Protein AF-A0A9X3WX84-F1 (afdb_monomer)

Sequence (140 aa):
MANGIFLYSAIKQFPLLYEHGKLFAFILTAVWALIVLSVLSTLVNRTFKKRHLDDPIQLFAIGTWVAGTSVLGNVIYQFSLNLGLIPYMMGILNVVLYLWYIYYCMKAYFVIFQTTAKDQVHGVLLLATVSTQSIVLLLY

Secondary structure (DSSP, 8-state):
-HHHHHHHTGGGG-HHHHTTHHHHHHHHHHHHHHHHHHHHHHHHTT-HHHHHTSSTTGGGGGHHHHHHHHHHHHHHHHTT---TTHHHHHHHHHHHHHHHHHHHHHHHHHHHHHSGGGGG--GGGGHHHHHHHHHHHHH-

Structure (mmCIF, N/CA/C/O backbone):
data_AF-A0A9X3WX84-F1
#
_entry.id   AF-A0A9X3WX84-F1
#
loop_
_atom_site.group_PDB
_atom_site.id
_atom_site.type_symbol
_atom_site.label_atom_id
_atom_site.label_alt_id
_atom_site.label_comp_id
_atom_site.label_asym_id
_atom_site.label_entity_id
_atom_site.label_seq_id
_atom_site.pdbx_PDB_ins_code
_atom_site.Cartn_x
_atom_site.Cartn_y
_atom_site.Cartn_z
_atom_site.occupancy
_atom_site.B_iso_or_equiv
_atom_site.auth_seq_id
_atom_site.auth_comp_id
_atom_site.auth_asym_id
_atom_site.auth_atom_id
_atom_site.pdbx_PDB_model_num
ATOM 1 N N . MET A 1 1 ? -5.603 -2.950 -6.180 1.00 88.06 1 MET A N 1
ATOM 2 C CA . MET A 1 1 ? -4.911 -4.204 -5.802 1.00 88.06 1 MET A CA 1
ATOM 3 C C . MET A 1 1 ? -4.997 -5.262 -6.901 1.00 88.06 1 MET A C 1
ATOM 5 O O . MET A 1 1 ? -3.965 -5.534 -7.490 1.00 88.06 1 MET A O 1
ATOM 9 N N . ALA A 1 2 ? -6.178 -5.806 -7.234 1.00 92.38 2 ALA A N 1
ATOM 10 C CA . ALA A 1 2 ? -6.317 -6.900 -8.214 1.00 92.38 2 ALA A CA 1
ATOM 11 C C . ALA A 1 2 ? -5.638 -6.622 -9.571 1.00 92.38 2 ALA A C 1
ATOM 13 O O . ALA A 1 2 ? -4.810 -7.413 -10.010 1.00 92.38 2 ALA A O 1
ATOM 14 N N . ASN A 1 3 ? -5.889 -5.450 -10.169 1.00 94.12 3 ASN A N 1
ATOM 15 C CA . ASN A 1 3 ? -5.223 -5.037 -11.413 1.00 94.12 3 ASN A CA 1
ATOM 16 C C . ASN A 1 3 ? -3.695 -4.992 -11.278 1.00 94.12 3 ASN A C 1
ATOM 18 O O . ASN A 1 3 ? -2.985 -5.392 -12.188 1.00 94.12 3 ASN A O 1
ATOM 22 N N . GLY A 1 4 ? -3.178 -4.561 -10.126 1.00 94.38 4 GLY A N 1
ATOM 23 C CA . GLY A 1 4 ? -1.741 -4.581 -9.861 1.00 94.38 4 GLY A CA 1
ATOM 24 C C . GLY A 1 4 ? -1.181 -6.002 -9.800 1.00 94.38 4 GLY A C 1
ATOM 25 O O . GLY A 1 4 ? -0.136 -6.260 -10.380 1.00 94.38 4 GLY A O 1
ATOM 26 N N . ILE A 1 5 ? -1.890 -6.939 -9.158 1.00 94.44 5 ILE A N 1
ATOM 27 C CA . ILE A 1 5 ? -1.463 -8.347 -9.072 1.00 94.44 5 ILE A CA 1
ATOM 28 C C . ILE A 1 5 ? -1.428 -8.963 -10.474 1.00 94.44 5 ILE A C 1
ATOM 30 O O . ILE A 1 5 ? -0.468 -9.647 -10.829 1.00 94.44 5 ILE A O 1
ATOM 34 N N . PHE A 1 6 ? -2.444 -8.673 -11.290 1.00 96.75 6 PHE A N 1
ATOM 35 C CA . PHE A 1 6 ? -2.486 -9.087 -12.688 1.00 96.75 6 PHE A CA 1
ATOM 36 C C . PHE A 1 6 ? -1.299 -8.525 -13.487 1.00 96.75 6 PHE A C 1
ATOM 38 O O . PHE A 1 6 ? -0.589 -9.293 -14.132 1.00 96.75 6 PHE A O 1
ATOM 45 N N . LEU A 1 7 ? -1.042 -7.212 -13.400 1.00 96.44 7 LEU A N 1
ATOM 46 C CA . LEU A 1 7 ? 0.072 -6.558 -14.100 1.00 96.44 7 LEU A CA 1
ATOM 47 C C . LEU A 1 7 ? 1.454 -7.003 -13.602 1.00 96.44 7 LEU A C 1
ATOM 49 O O . LEU A 1 7 ? 2.413 -6.995 -14.364 1.00 96.44 7 LEU A O 1
ATOM 53 N N . TYR A 1 8 ? 1.590 -7.382 -12.336 1.00 95.25 8 TYR A N 1
ATOM 54 C CA . TYR A 1 8 ? 2.864 -7.858 -11.807 1.00 95.25 8 TYR A CA 1
ATOM 55 C C . TYR A 1 8 ? 3.134 -9.318 -12.205 1.00 95.25 8 TYR A C 1
ATOM 57 O O . TYR A 1 8 ? 4.229 -9.664 -12.642 1.00 95.25 8 TYR A O 1
ATOM 65 N N . SER A 1 9 ? 2.125 -10.184 -12.104 1.00 92.88 9 SER A N 1
ATOM 66 C CA . SER A 1 9 ? 2.308 -11.630 -12.262 1.00 92.88 9 SER A CA 1
ATOM 67 C C . SER A 1 9 ? 1.739 -12.168 -13.578 1.00 92.88 9 SER A C 1
ATOM 69 O O . SER A 1 9 ? 2.486 -12.600 -14.457 1.00 92.88 9 SER A O 1
ATOM 71 N N . ALA A 1 10 ? 0.416 -12.116 -13.745 1.00 95.00 10 ALA A N 1
ATOM 72 C CA . ALA A 1 10 ? -0.287 -12.850 -14.796 1.00 95.00 10 ALA A CA 1
ATOM 73 C C . ALA A 1 10 ? -0.048 -12.305 -16.213 1.00 95.00 10 ALA A C 1
ATOM 75 O O . ALA A 1 10 ? -0.046 -13.082 -17.165 1.00 95.00 10 ALA A O 1
ATOM 76 N N . ILE A 1 11 ? 0.187 -10.997 -16.369 1.00 96.12 11 ILE A N 1
ATOM 77 C CA . ILE A 1 11 ? 0.335 -1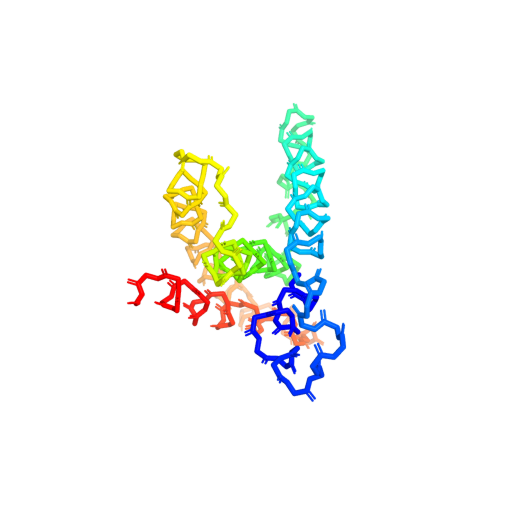0.353 -17.685 1.00 96.12 11 ILE A CA 1
ATOM 78 C C . ILE A 1 11 ? 1.475 -10.943 -18.529 1.00 96.12 11 ILE A C 1
ATOM 80 O O . ILE A 1 11 ? 1.409 -10.898 -19.752 1.00 96.12 11 ILE A O 1
ATOM 84 N N . LYS A 1 12 ? 2.492 -11.549 -17.900 1.00 93.44 12 LYS A N 1
ATOM 85 C CA . LYS A 1 12 ? 3.612 -12.209 -18.594 1.00 93.44 12 LYS A CA 1
ATOM 86 C C . LYS A 1 12 ? 3.147 -13.367 -19.484 1.00 93.44 12 LYS A C 1
ATOM 88 O O . LYS A 1 12 ? 3.804 -13.673 -20.470 1.00 93.44 12 LYS A O 1
ATOM 93 N N . GLN A 1 13 ? 1.995 -13.961 -19.165 1.00 96.62 13 GLN A N 1
ATOM 94 C CA . GLN A 1 13 ? 1.372 -15.025 -19.955 1.00 96.62 13 GLN A CA 1
ATOM 95 C C . GLN A 1 13 ? 0.576 -14.501 -21.162 1.00 96.62 13 GLN A C 1
ATOM 97 O O . GLN A 1 13 ? 0.066 -15.294 -21.948 1.00 96.62 13 GLN A O 1
ATOM 102 N N . PHE A 1 14 ? 0.468 -13.178 -21.330 1.00 96.12 14 PHE A N 1
ATOM 103 C CA . PHE A 1 14 ? -0.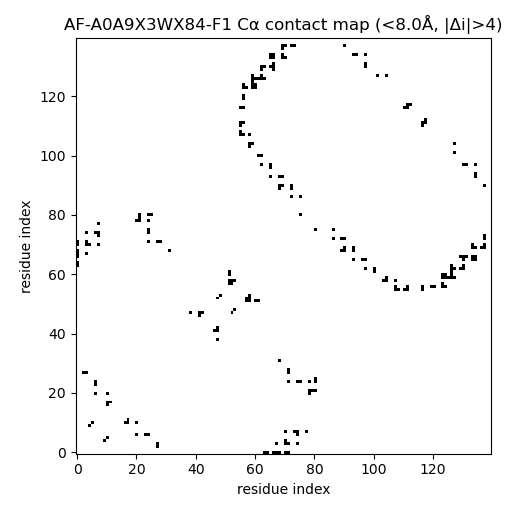278 -12.528 -22.408 1.00 96.12 14 PHE A CA 1
ATOM 104 C C . PHE A 1 14 ? 0.641 -11.575 -23.191 1.00 96.12 14 PHE A C 1
ATOM 106 O O . PHE A 1 14 ? 0.612 -10.367 -22.943 1.00 96.12 14 PHE A O 1
ATOM 113 N N . PRO A 1 15 ? 1.442 -12.073 -24.155 1.00 93.81 15 PRO A N 1
ATOM 114 C CA . PRO A 1 15 ? 2.474 -11.281 -24.835 1.00 93.81 15 PRO A CA 1
ATOM 115 C C . PRO A 1 15 ? 1.963 -9.966 -25.441 1.00 93.81 15 PRO A C 1
ATOM 117 O O . PRO A 1 15 ? 2.550 -8.915 -25.204 1.00 93.81 15 PRO A O 1
ATOM 120 N N . LEU A 1 16 ? 0.808 -10.001 -26.118 1.00 95.00 16 LEU A N 1
ATOM 121 C CA . LEU A 1 16 ? 0.188 -8.815 -26.732 1.00 95.00 16 LEU A CA 1
ATOM 122 C C . LEU A 1 16 ? -0.146 -7.714 -25.707 1.00 95.00 16 LEU A C 1
ATOM 124 O O . LEU A 1 16 ? -0.008 -6.523 -25.983 1.00 95.00 16 LEU A O 1
ATOM 128 N N . LEU A 1 17 ? -0.584 -8.103 -24.505 1.00 94.38 17 LEU A N 1
ATOM 129 C CA . LEU A 1 17 ? -0.869 -7.157 -23.424 1.00 94.38 17 LEU A CA 1
ATOM 130 C C . LEU A 1 17 ? 0.415 -6.698 -22.730 1.00 94.38 17 LEU A C 1
ATOM 132 O O . LEU A 1 17 ? 0.503 -5.543 -22.316 1.00 94.38 17 LEU A O 1
ATOM 136 N N . TYR A 1 18 ? 1.406 -7.584 -22.616 1.00 94.38 18 TYR A N 1
ATOM 137 C CA . TYR A 1 18 ? 2.682 -7.300 -21.966 1.00 94.38 18 TYR A CA 1
ATOM 138 C C . TYR A 1 18 ? 3.446 -6.158 -22.645 1.00 94.38 18 TYR A C 1
ATOM 140 O O . TYR A 1 18 ? 3.995 -5.301 -21.951 1.00 94.38 18 TYR A O 1
ATOM 148 N N . GLU A 1 19 ? 3.409 -6.081 -23.979 1.00 94.56 19 GLU A N 1
ATOM 149 C CA . GLU A 1 19 ? 3.997 -4.971 -24.751 1.00 94.56 19 GLU A CA 1
ATOM 150 C C . GLU A 1 19 ? 3.446 -3.599 -24.330 1.00 94.56 19 GLU A C 1
ATOM 152 O O . GLU A 1 19 ? 4.172 -2.605 -24.288 1.00 94.56 19 GLU A O 1
ATOM 157 N N . HIS A 1 20 ? 2.177 -3.556 -23.919 1.00 95.62 20 HIS A N 1
ATOM 158 C CA . HIS A 1 20 ? 1.486 -2.350 -23.462 1.00 95.62 20 HIS A CA 1
ATOM 159 C C . HIS A 1 20 ? 1.578 -2.147 -21.939 1.00 95.62 20 HIS A C 1
ATOM 161 O O . HIS A 1 20 ? 0.971 -1.228 -21.383 1.00 95.62 20 HIS A O 1
ATOM 167 N N . GLY A 1 21 ? 2.361 -2.969 -21.236 1.00 94.88 21 GLY A N 1
ATOM 168 C CA . GLY A 1 21 ? 2.425 -2.986 -19.776 1.00 94.88 21 GLY A CA 1
ATOM 169 C C . GLY A 1 21 ? 2.859 -1.660 -19.145 1.00 94.88 21 GLY A C 1
ATOM 170 O O . GLY A 1 21 ? 2.318 -1.281 -18.108 1.00 94.88 21 GLY A O 1
ATOM 171 N N . LYS A 1 22 ? 3.739 -0.887 -19.802 1.00 95.69 22 LYS A N 1
ATOM 172 C CA . LYS A 1 22 ? 4.114 0.471 -19.352 1.00 95.69 22 LYS A CA 1
ATOM 173 C C . LYS A 1 22 ? 2.916 1.420 -19.294 1.00 95.69 22 LYS A C 1
ATOM 175 O O . LYS A 1 22 ? 2.772 2.159 -18.322 1.00 95.69 22 LYS A O 1
ATOM 180 N N . LEU A 1 23 ? 2.047 1.383 -20.306 1.00 96.25 23 LEU A N 1
ATOM 181 C CA . LEU A 1 23 ? 0.840 2.209 -20.351 1.00 96.25 23 LEU A CA 1
ATOM 182 C C . LEU A 1 23 ? -0.125 1.812 -19.229 1.00 96.25 23 LEU A C 1
ATOM 184 O O . LEU A 1 23 ? -0.612 2.676 -18.502 1.00 96.25 23 LEU A O 1
ATOM 188 N N . PHE A 1 24 ? -0.353 0.511 -19.031 1.00 96.62 24 PHE A N 1
ATOM 189 C CA . PHE A 1 24 ? -1.213 0.031 -17.948 1.00 96.62 24 PHE A CA 1
ATOM 190 C C . PHE A 1 24 ? -0.659 0.361 -16.563 1.00 96.62 24 PHE A C 1
ATOM 192 O O . PHE A 1 24 ? -1.417 0.764 -15.683 1.00 96.62 24 PHE A O 1
ATOM 199 N N . ALA A 1 25 ? 0.654 0.241 -16.373 1.00 96.38 25 ALA A N 1
ATOM 200 C CA . ALA A 1 25 ? 1.321 0.639 -15.144 1.00 96.38 25 ALA A CA 1
ATOM 201 C C . ALA A 1 25 ? 1.150 2.146 -14.883 1.00 96.38 25 ALA A C 1
ATOM 203 O O . ALA A 1 25 ? 0.828 2.533 -13.764 1.00 96.38 25 ALA A O 1
ATOM 204 N N . PHE A 1 26 ? 1.273 2.994 -15.911 1.00 96.06 26 PHE A N 1
ATOM 205 C CA . PHE A 1 26 ? 1.042 4.435 -15.787 1.00 96.06 26 PHE A CA 1
ATOM 206 C C . PHE A 1 26 ? -0.409 4.760 -15.398 1.00 96.06 26 PHE A C 1
ATOM 208 O O . PHE A 1 26 ? -0.639 5.516 -14.454 1.00 96.06 26 PHE A O 1
ATOM 215 N N . ILE A 1 27 ? -1.389 4.137 -16.064 1.00 96.81 27 ILE A N 1
ATOM 216 C CA . ILE A 1 27 ? -2.816 4.280 -15.730 1.00 96.81 27 ILE A CA 1
ATOM 217 C C . ILE A 1 27 ? -3.074 3.838 -14.287 1.00 96.81 27 ILE A C 1
ATOM 219 O O . ILE A 1 27 ? -3.757 4.534 -13.536 1.00 96.81 27 ILE A O 1
ATOM 223 N N . LEU A 1 28 ? -2.506 2.703 -13.871 1.00 96.62 28 LEU A N 1
ATOM 224 C CA . LEU A 1 28 ? -2.675 2.192 -12.516 1.00 96.62 28 LEU A CA 1
ATOM 225 C C . LEU A 1 28 ? -2.079 3.146 -11.471 1.00 96.62 28 LEU A C 1
ATOM 227 O O . LEU A 1 28 ? -2.716 3.384 -10.444 1.00 96.62 28 LEU A O 1
ATOM 231 N N . THR A 1 29 ? -0.910 3.731 -11.746 1.00 95.88 29 THR A N 1
ATOM 232 C CA . THR A 1 29 ? -0.298 4.765 -10.899 1.00 95.88 29 THR A CA 1
ATOM 233 C C . THR A 1 29 ? -1.188 6.002 -10.792 1.00 95.88 29 THR A C 1
ATOM 235 O O . THR A 1 29 ? -1.385 6.516 -9.692 1.00 95.88 29 THR A O 1
ATOM 238 N N . ALA A 1 30 ? -1.784 6.455 -11.899 1.00 95.62 30 ALA A N 1
ATOM 239 C CA . ALA A 1 30 ? -2.690 7.603 -11.897 1.00 95.62 30 ALA A CA 1
ATOM 240 C C . ALA A 1 30 ? -3.958 7.333 -11.068 1.00 95.62 30 ALA A C 1
ATOM 242 O O . ALA A 1 30 ? -4.346 8.151 -10.235 1.00 95.62 30 ALA A O 1
ATOM 243 N N . VAL A 1 31 ? -4.569 6.154 -11.227 1.00 96.44 31 VAL A N 1
ATOM 244 C CA . VAL A 1 31 ? -5.731 5.733 -10.425 1.00 96.44 31 VAL A CA 1
ATOM 245 C C . VAL A 1 31 ? -5.375 5.650 -8.941 1.00 96.44 31 VAL A C 1
ATOM 247 O O . VAL A 1 31 ? -6.135 6.123 -8.098 1.00 96.44 31 VAL A O 1
ATOM 250 N N . TRP A 1 32 ? -4.214 5.086 -8.603 1.00 95.75 32 TRP A N 1
ATOM 251 C CA . TRP A 1 32 ? -3.736 5.050 -7.222 1.00 95.75 32 TRP A CA 1
ATOM 252 C C . TRP A 1 32 ? -3.562 6.458 -6.643 1.00 95.75 32 TRP A C 1
ATOM 254 O O . TRP A 1 32 ? -4.025 6.708 -5.532 1.00 95.75 32 TRP A O 1
ATOM 264 N N . ALA A 1 33 ? -2.992 7.399 -7.402 1.00 94.25 33 ALA A N 1
ATOM 265 C CA . ALA A 1 33 ? -2.836 8.783 -6.958 1.00 94.25 33 ALA A CA 1
ATOM 266 C C . ALA A 1 33 ? -4.193 9.449 -6.658 1.00 94.25 33 ALA A C 1
ATOM 268 O O . ALA A 1 33 ? -4.342 10.104 -5.627 1.00 94.25 33 ALA A O 1
ATOM 269 N N . LEU A 1 34 ? -5.211 9.223 -7.497 1.00 95.69 34 LEU A N 1
ATOM 270 C CA . LEU A 1 34 ? -6.576 9.705 -7.243 1.00 95.69 34 LEU A CA 1
ATOM 271 C C . LEU A 1 34 ? -7.174 9.110 -5.959 1.00 95.69 34 LEU A C 1
ATOM 273 O O . LEU A 1 34 ? -7.799 9.829 -5.178 1.00 95.69 34 LEU A O 1
ATOM 277 N N . ILE A 1 35 ? -6.953 7.816 -5.705 1.00 93.12 35 ILE A N 1
ATOM 278 C CA . ILE A 1 35 ? -7.398 7.159 -4.466 1.00 93.12 35 ILE A CA 1
ATOM 279 C C . ILE A 1 35 ? -6.699 7.779 -3.252 1.00 93.12 35 ILE A C 1
ATOM 281 O O . ILE A 1 35 ? -7.368 8.097 -2.270 1.00 93.12 35 ILE A O 1
ATOM 285 N N . VAL A 1 36 ? -5.384 8.009 -3.317 1.00 91.94 36 VAL A N 1
ATOM 286 C CA . VAL A 1 36 ? -4.630 8.664 -2.235 1.00 91.94 36 VAL A CA 1
ATOM 287 C C . VAL A 1 36 ? -5.186 10.057 -1.949 1.00 91.94 36 VAL A C 1
ATOM 289 O O . VAL A 1 36 ? -5.450 10.371 -0.791 1.00 91.94 36 VAL A O 1
ATOM 292 N N . LEU A 1 37 ? -5.438 10.871 -2.977 1.00 93.00 37 LEU A N 1
ATOM 293 C CA . LEU A 1 37 ? -6.038 12.200 -2.810 1.00 9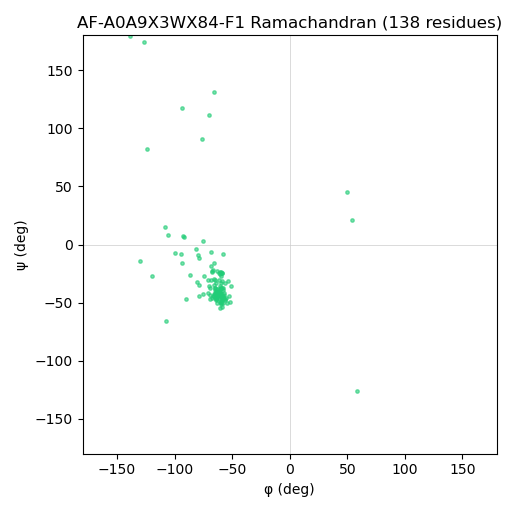3.00 37 LEU A CA 1
ATOM 294 C C . LEU A 1 37 ? -7.428 12.129 -2.163 1.00 93.00 37 LEU A C 1
ATOM 296 O O . LEU A 1 37 ? -7.732 12.908 -1.256 1.00 93.00 37 LEU A O 1
ATOM 300 N N . SER A 1 38 ? -8.254 11.162 -2.569 1.00 91.19 38 SER A N 1
ATOM 301 C CA . SER A 1 38 ? -9.557 10.919 -1.946 1.00 91.19 38 SER A CA 1
ATOM 302 C C . SE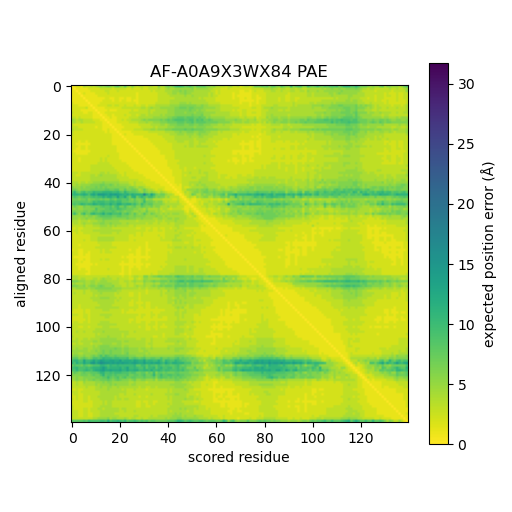R A 1 38 ? -9.419 10.553 -0.465 1.00 91.19 38 SER A C 1
ATOM 304 O O . SER A 1 38 ? -10.171 11.061 0.366 1.00 91.19 38 SER A O 1
ATOM 306 N N . VAL A 1 39 ? -8.458 9.698 -0.105 1.00 88.81 39 VAL A N 1
ATOM 307 C CA . VAL A 1 39 ? -8.202 9.320 1.295 1.00 88.81 39 VAL A CA 1
ATOM 308 C C . VAL A 1 39 ? -7.689 10.519 2.096 1.00 88.81 39 VAL A C 1
ATOM 310 O O . VAL A 1 39 ? -8.208 10.790 3.179 1.00 88.81 39 VAL A O 1
ATOM 313 N N . LEU A 1 40 ? -6.752 11.302 1.557 1.00 89.38 40 LEU A N 1
ATOM 314 C CA . LEU A 1 40 ? -6.259 12.529 2.193 1.00 89.38 40 LEU A CA 1
ATOM 315 C C . LEU A 1 40 ? -7.392 13.531 2.460 1.00 89.38 40 LEU A C 1
ATOM 317 O O . LEU A 1 40 ? -7.451 14.118 3.540 1.00 89.38 40 LEU A O 1
ATOM 321 N N . SER A 1 41 ? -8.351 13.663 1.541 1.00 88.94 41 SER A N 1
ATOM 322 C CA . SER A 1 41 ? -9.543 14.491 1.758 1.00 88.94 41 SER A CA 1
ATOM 323 C C . SER A 1 41 ? -10.353 14.046 2.987 1.00 88.94 41 SER A C 1
ATOM 325 O O . SER A 1 41 ? -10.839 14.881 3.753 1.00 88.94 41 SER A O 1
ATOM 327 N N . THR A 1 42 ? -10.461 12.739 3.257 1.00 87.94 42 THR A N 1
ATOM 328 C CA . THR A 1 42 ? -11.166 12.247 4.460 1.00 87.94 42 THR A CA 1
ATOM 329 C C . THR A 1 42 ? -10.444 12.584 5.770 1.00 87.94 42 THR A C 1
ATOM 331 O O . THR A 1 42 ? -11.108 12.801 6.791 1.00 87.94 42 THR A O 1
ATOM 334 N N . LEU A 1 43 ? -9.107 12.679 5.744 1.00 86.50 43 LEU A N 1
ATOM 335 C CA . LEU A 1 43 ? -8.296 13.123 6.881 1.00 86.50 43 LEU A CA 1
ATOM 336 C C . LEU A 1 43 ? -8.507 14.615 7.152 1.00 86.50 43 LEU A C 1
ATOM 338 O O . LEU A 1 43 ? -8.782 14.989 8.292 1.00 86.50 43 LEU A O 1
ATOM 342 N N . VAL A 1 44 ? -8.469 15.448 6.105 1.00 87.06 44 VAL A N 1
ATOM 343 C CA . VAL A 1 44 ? -8.714 16.901 6.203 1.00 87.06 44 VAL A CA 1
ATOM 344 C C . VAL A 1 44 ? -10.109 17.185 6.761 1.00 87.06 44 VAL A C 1
ATOM 346 O O . VAL A 1 44 ? -10.265 17.986 7.679 1.00 87.06 44 VAL A O 1
ATOM 349 N N . ASN A 1 45 ? -11.116 16.450 6.288 1.00 87.62 45 ASN A N 1
ATOM 350 C CA . ASN A 1 45 ? -12.499 16.582 6.748 1.00 87.62 45 ASN A CA 1
ATOM 351 C C . ASN A 1 45 ? -12.757 15.955 8.134 1.00 87.62 45 ASN A C 1
ATOM 353 O O . ASN A 1 45 ? -13.903 15.915 8.575 1.00 87.62 45 ASN A O 1
ATOM 357 N N . ARG A 1 46 ? -11.730 15.417 8.815 1.00 86.06 46 ARG A N 1
ATOM 358 C CA . ARG A 1 46 ? -11.821 14.726 10.121 1.00 86.06 46 ARG A CA 1
ATOM 359 C C . ARG A 1 46 ? -12.842 13.576 10.163 1.00 86.06 46 ARG A C 1
ATOM 361 O O . ARG A 1 46 ? -13.269 13.156 11.235 1.00 86.06 46 ARG A O 1
ATOM 368 N N . THR A 1 47 ? -13.210 13.025 9.005 1.00 86.00 47 THR A N 1
ATOM 369 C CA . THR A 1 47 ? -14.164 11.904 8.889 1.00 86.00 47 THR A CA 1
ATOM 370 C C . THR A 1 47 ? -13.472 10.545 8.825 1.00 86.00 47 THR A C 1
ATOM 372 O O . THR A 1 47 ? -14.144 9.519 8.917 1.00 86.00 47 THR A O 1
ATOM 375 N N . PHE A 1 48 ? -12.138 10.526 8.717 1.00 84.06 48 PHE A N 1
ATOM 376 C CA . PHE A 1 48 ? -11.337 9.310 8.587 1.00 84.06 48 PHE A CA 1
ATOM 377 C C . PHE A 1 48 ? -11.600 8.295 9.703 1.00 84.06 48 PHE A C 1
ATOM 379 O O . PHE A 1 48 ? -11.906 7.141 9.420 1.00 84.06 48 PHE A O 1
ATOM 386 N N . LYS A 1 49 ? -11.549 8.728 10.972 1.00 82.75 49 LYS A N 1
ATOM 387 C CA . LYS A 1 49 ? -11.764 7.834 12.119 1.00 82.75 49 LYS A CA 1
ATOM 388 C C . LYS A 1 49 ? -13.140 7.163 12.050 1.00 82.75 49 LYS A C 1
ATOM 390 O O . LYS A 1 49 ? -13.226 5.940 12.076 1.00 82.75 49 LYS A O 1
ATOM 395 N N . LYS A 1 50 ? -14.187 7.963 11.841 1.00 83.12 50 LYS A N 1
ATOM 396 C CA . LYS A 1 50 ? -15.567 7.476 11.743 1.00 83.12 50 LYS A CA 1
ATOM 397 C C . LYS A 1 50 ? -15.776 6.488 10.596 1.00 83.12 50 LYS A C 1
ATOM 399 O O . LYS A 1 50 ? -16.571 5.567 10.718 1.00 83.12 50 LYS A O 1
ATOM 404 N N . ARG A 1 51 ? -15.092 6.692 9.469 1.00 80.19 51 ARG A N 1
ATOM 405 C CA . ARG A 1 51 ? -15.256 5.862 8.267 1.00 80.19 51 ARG A CA 1
ATOM 406 C C . ARG A 1 51 ? -14.378 4.615 8.239 1.00 80.19 51 ARG A C 1
ATOM 408 O O . ARG A 1 51 ? -14.731 3.675 7.542 1.00 80.19 51 ARG A O 1
ATOM 415 N N . HIS A 1 52 ? -13.236 4.621 8.925 1.00 86.06 52 HIS A N 1
ATOM 416 C CA . HIS A 1 52 ? -12.210 3.590 8.738 1.00 86.06 52 HIS A CA 1
ATOM 417 C C . HIS A 1 52 ? -11.700 2.949 10.031 1.00 86.06 52 HIS A C 1
ATOM 419 O O . HIS A 1 52 ? -11.032 1.926 9.948 1.00 86.06 52 HIS A O 1
ATOM 425 N N . LEU A 1 53 ? -11.968 3.528 11.206 1.00 87.06 53 LEU A N 1
ATOM 426 C CA . LEU A 1 53 ? -11.410 3.049 12.477 1.00 87.06 53 LEU A CA 1
ATOM 427 C C . LEU A 1 53 ? -12.447 2.614 13.514 1.00 87.06 53 LEU A C 1
ATOM 429 O O . LEU A 1 53 ? -12.111 1.805 14.373 1.00 87.06 53 LEU A O 1
ATOM 433 N N . ASP A 1 54 ? -13.663 3.160 13.472 1.00 88.38 54 ASP A N 1
ATOM 434 C CA . ASP A 1 54 ? -14.671 2.894 14.509 1.00 88.38 54 ASP A CA 1
ATOM 435 C C . ASP A 1 54 ? -15.286 1.486 14.400 1.00 88.38 54 ASP A C 1
ATOM 437 O O . ASP A 1 54 ? -15.701 0.918 15.408 1.00 88.38 54 ASP A O 1
ATOM 441 N N . ASP A 1 55 ? -15.311 0.904 13.199 1.00 89.62 55 ASP A N 1
ATOM 442 C CA . ASP A 1 55 ? -15.773 -0.466 12.970 1.00 89.62 55 ASP A CA 1
ATOM 443 C C . ASP A 1 55 ? -14.575 -1.441 13.013 1.00 89.62 55 ASP A C 1
ATOM 445 O O . ASP A 1 55 ? -13.670 -1.340 12.173 1.00 89.62 55 ASP A O 1
ATOM 449 N N . PRO A 1 56 ? -14.546 -2.397 13.965 1.00 89.19 56 PRO A N 1
ATOM 450 C CA . PRO A 1 56 ? -13.412 -3.299 14.148 1.00 89.19 56 PRO A CA 1
ATOM 451 C C . PRO A 1 56 ? -13.213 -4.275 12.978 1.00 89.19 56 PRO A C 1
ATOM 453 O O . PRO A 1 56 ? -12.108 -4.776 12.800 1.00 89.19 56 PRO A O 1
ATOM 456 N N . ILE A 1 57 ? -14.238 -4.544 12.165 1.00 90.94 57 ILE A N 1
ATOM 457 C CA . ILE A 1 57 ? -14.161 -5.439 11.002 1.00 90.94 57 ILE A CA 1
ATOM 458 C C . ILE A 1 57 ? -13.777 -4.643 9.753 1.00 90.94 57 ILE A C 1
ATOM 460 O O . ILE A 1 57 ? -12.863 -5.032 9.022 1.00 90.94 57 ILE A O 1
ATOM 464 N N . GLN A 1 58 ? -14.418 -3.498 9.510 1.00 91.38 58 GLN A N 1
ATOM 465 C CA . GLN A 1 58 ? -14.116 -2.677 8.333 1.00 91.38 58 GLN A CA 1
ATOM 466 C C . GLN A 1 58 ? -12.724 -2.045 8.393 1.00 91.38 58 GLN A C 1
ATOM 468 O O . GLN A 1 58 ? -12.144 -1.775 7.341 1.00 91.38 58 GLN A O 1
ATOM 473 N N . LEU A 1 59 ? -12.141 -1.881 9.585 1.00 94.12 59 LEU A N 1
ATOM 474 C CA . LEU A 1 59 ? -10.756 -1.437 9.752 1.00 94.12 59 LEU A CA 1
ATOM 475 C C . LEU A 1 59 ? -9.767 -2.264 8.921 1.00 94.12 59 LEU A C 1
ATOM 477 O O . LEU A 1 59 ? -8.814 -1.722 8.354 1.00 94.12 59 LEU A O 1
ATOM 481 N N . PHE A 1 60 ? -10.014 -3.568 8.774 1.00 95.88 60 PHE A N 1
ATOM 482 C CA . PHE A 1 60 ? -9.153 -4.442 7.984 1.00 95.88 60 PHE A CA 1
ATOM 483 C C . PHE A 1 60 ? -9.105 -4.055 6.500 1.00 95.88 60 PHE A C 1
ATOM 485 O O . PHE A 1 60 ? -8.095 -4.325 5.849 1.00 95.88 60 PHE A O 1
ATOM 492 N N . ALA A 1 61 ? -10.116 -3.349 5.975 1.00 94.19 61 ALA A N 1
ATOM 493 C CA . ALA A 1 61 ? -10.144 -2.859 4.597 1.00 94.19 61 ALA A CA 1
ATOM 494 C C . ALA A 1 61 ? -8.991 -1.894 4.276 1.00 94.19 61 ALA A C 1
ATOM 496 O O . ALA A 1 61 ? -8.570 -1.818 3.120 1.00 94.19 61 ALA A O 1
ATOM 497 N N . ILE A 1 62 ? -8.409 -1.226 5.281 1.00 94.88 62 ILE A N 1
ATOM 498 C CA . ILE A 1 62 ? -7.203 -0.399 5.111 1.00 94.88 62 ILE A CA 1
ATOM 499 C C . ILE A 1 62 ? -6.021 -1.234 4.585 1.00 94.88 62 ILE A C 1
ATOM 501 O O . ILE A 1 62 ? -5.184 -0.729 3.834 1.00 94.88 62 ILE A O 1
ATOM 505 N N . GLY A 1 63 ? -5.992 -2.539 4.869 1.00 95.75 63 GLY A N 1
ATOM 506 C CA . GLY A 1 63 ? -4.992 -3.458 4.325 1.00 95.75 63 GLY A CA 1
ATOM 507 C C . GLY A 1 63 ? -4.982 -3.501 2.792 1.00 95.75 63 GLY A C 1
ATOM 508 O O . GLY A 1 63 ? -3.936 -3.760 2.200 1.00 95.75 63 GLY A O 1
ATOM 509 N N . THR A 1 64 ? -6.094 -3.157 2.122 1.00 95.06 64 THR A N 1
ATOM 510 C CA . THR A 1 64 ? -6.118 -3.008 0.653 1.00 95.06 64 THR A CA 1
ATOM 511 C C . THR A 1 64 ? -5.235 -1.868 0.154 1.00 95.06 64 THR A C 1
ATOM 513 O O . THR A 1 64 ? -4.711 -1.953 -0.957 1.00 95.06 64 THR A O 1
ATOM 516 N N . TRP A 1 65 ? -5.057 -0.811 0.947 1.00 95.44 65 TRP A N 1
ATOM 517 C CA . TRP A 1 65 ? -4.206 0.323 0.597 1.00 95.44 65 TRP A CA 1
ATOM 518 C C . TRP A 1 65 ? -2.739 -0.051 0.750 1.00 95.44 65 TRP A C 1
ATOM 520 O O . TRP A 1 65 ? -1.952 0.226 -0.154 1.00 95.44 65 TRP A O 1
ATOM 530 N N . VAL A 1 66 ? -2.400 -0.759 1.833 1.00 97.25 66 VAL A N 1
ATOM 531 C CA . VAL A 1 66 ? -1.046 -1.280 2.056 1.00 97.25 66 VAL A CA 1
ATOM 532 C C . VAL A 1 66 ? -0.657 -2.247 0.939 1.00 97.25 66 VAL A C 1
ATOM 534 O O . VAL A 1 66 ? 0.329 -2.028 0.234 1.00 97.25 66 VAL A O 1
ATOM 537 N N . ALA A 1 67 ? -1.491 -3.265 0.706 1.00 97.12 67 ALA A N 1
ATOM 538 C CA . ALA A 1 67 ? -1.257 -4.255 -0.338 1.00 97.12 67 ALA A CA 1
ATOM 539 C C . ALA A 1 67 ? -1.277 -3.648 -1.741 1.00 97.12 67 ALA A C 1
ATOM 541 O O . ALA A 1 67 ? -0.437 -3.968 -2.580 1.00 97.12 67 ALA A O 1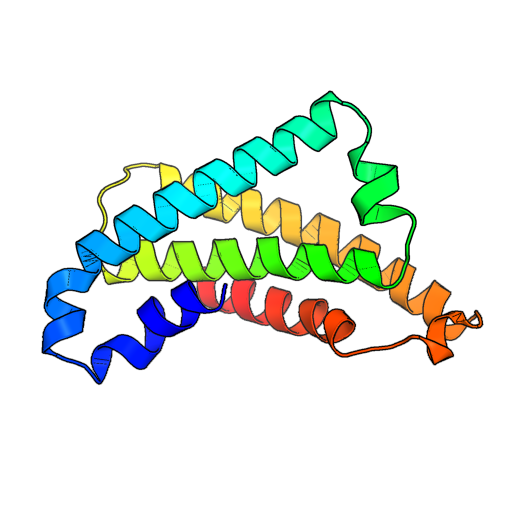
ATOM 542 N N . GLY A 1 68 ? -2.213 -2.735 -2.004 1.00 96.81 68 GLY A N 1
ATOM 543 C CA . GLY A 1 68 ? -2.309 -2.031 -3.276 1.00 96.81 68 GLY A CA 1
ATOM 544 C C . GLY A 1 68 ? -1.068 -1.200 -3.590 1.00 96.81 68 GLY A C 1
ATOM 545 O O . GLY A 1 68 ? -0.601 -1.241 -4.726 1.00 96.81 68 GLY A O 1
ATOM 546 N N . THR A 1 69 ? -0.525 -0.492 -2.598 1.00 97.00 69 THR A N 1
ATOM 547 C CA . THR A 1 69 ? 0.667 0.352 -2.763 1.00 97.00 69 THR A CA 1
ATOM 548 C C . THR A 1 69 ? 1.925 -0.492 -2.952 1.00 97.00 69 THR A C 1
ATOM 550 O O . THR A 1 69 ? 2.706 -0.199 -3.854 1.00 97.00 69 THR A O 1
ATOM 553 N N . SER A 1 70 ? 2.088 -1.586 -2.196 1.00 97.38 70 SER A N 1
ATOM 554 C CA . SER A 1 70 ? 3.209 -2.518 -2.383 1.00 97.38 70 SER A CA 1
ATOM 555 C C . SER A 1 70 ? 3.220 -3.130 -3.778 1.00 97.38 70 SER A C 1
ATOM 557 O O . SER A 1 70 ? 4.222 -3.083 -4.487 1.00 97.38 70 SER A O 1
ATOM 559 N N . VAL A 1 71 ? 2.074 -3.655 -4.213 1.00 97.06 71 VAL A N 1
ATOM 560 C CA . VAL A 1 71 ? 1.961 -4.265 -5.539 1.00 97.06 71 VAL A CA 1
ATOM 561 C C . VAL A 1 71 ? 2.200 -3.230 -6.641 1.00 97.06 71 VAL A C 1
ATOM 563 O O . VAL A 1 71 ? 2.855 -3.541 -7.630 1.00 97.06 71 VAL A O 1
ATOM 566 N N . LEU A 1 72 ? 1.720 -1.993 -6.478 1.00 97.31 72 LEU A N 1
ATOM 567 C CA . LEU A 1 72 ? 1.996 -0.924 -7.436 1.00 97.31 72 LEU A CA 1
ATOM 568 C C . LEU A 1 72 ? 3.490 -0.582 -7.510 1.00 97.31 72 LEU A C 1
ATOM 570 O O . LEU A 1 72 ? 4.000 -0.405 -8.612 1.00 97.31 72 LEU A O 1
ATOM 574 N N . GLY A 1 73 ? 4.196 -0.532 -6.376 1.00 96.44 73 GLY A N 1
ATOM 575 C CA . GLY A 1 73 ? 5.651 -0.351 -6.352 1.00 96.44 73 GLY A CA 1
ATOM 576 C C . GLY A 1 73 ? 6.367 -1.408 -7.198 1.00 96.44 73 GLY A C 1
ATOM 577 O O . GLY A 1 73 ? 7.174 -1.072 -8.065 1.00 96.44 73 GLY A O 1
ATOM 578 N N . ASN A 1 74 ? 5.967 -2.670 -7.045 1.00 95.88 74 ASN A N 1
ATOM 579 C CA . ASN A 1 74 ? 6.504 -3.781 -7.828 1.00 95.88 74 ASN A CA 1
ATOM 580 C C . ASN A 1 74 ? 6.164 -3.680 -9.328 1.00 95.88 74 ASN A C 1
ATOM 582 O O . ASN A 1 74 ? 7.004 -3.986 -10.172 1.00 95.88 74 ASN A O 1
ATOM 586 N N . VAL A 1 75 ? 4.966 -3.203 -9.685 1.00 96.81 75 VAL A N 1
ATOM 587 C CA . VAL A 1 75 ? 4.576 -2.940 -11.085 1.00 96.81 75 VAL A CA 1
ATOM 588 C C . VAL A 1 75 ? 5.405 -1.805 -11.697 1.00 96.81 75 VAL A C 1
ATOM 590 O O . VAL A 1 75 ? 5.881 -1.934 -12.825 1.00 96.81 75 VAL A O 1
ATOM 593 N N . ILE A 1 76 ? 5.606 -0.707 -10.961 1.00 96.38 76 ILE A N 1
ATOM 594 C CA . ILE A 1 76 ? 6.436 0.432 -11.386 1.00 96.38 76 ILE A CA 1
ATOM 595 C C . ILE A 1 76 ? 7.866 -0.034 -11.667 1.00 96.38 76 ILE A C 1
ATOM 597 O O . ILE A 1 76 ? 8.427 0.311 -12.710 1.00 96.38 76 ILE A O 1
ATOM 601 N N . TYR A 1 77 ? 8.425 -0.849 -10.768 1.00 94.94 77 TYR A N 1
ATOM 602 C CA . TYR A 1 77 ? 9.752 -1.435 -10.926 1.00 94.94 77 TYR A CA 1
ATOM 603 C C . TYR A 1 77 ? 9.825 -2.362 -12.150 1.00 94.94 77 TYR A C 1
ATOM 605 O O . TYR A 1 77 ? 10.676 -2.167 -13.017 1.00 94.94 77 TYR A O 1
ATOM 613 N N . GLN A 1 78 ? 8.883 -3.306 -12.279 1.00 95.12 78 GLN A N 1
ATOM 614 C CA . GLN A 1 78 ? 8.845 -4.285 -13.373 1.00 95.12 78 GLN A CA 1
ATOM 615 C C . GLN A 1 78 ? 8.813 -3.639 -14.763 1.00 95.12 78 GLN A C 1
ATOM 617 O O . GLN A 1 78 ? 9.490 -4.109 -15.673 1.00 95.12 78 GLN A O 1
ATOM 622 N N . PHE A 1 79 ? 8.028 -2.576 -14.942 1.00 95.81 79 PHE A N 1
ATOM 623 C CA . PHE A 1 79 ? 7.919 -1.887 -16.231 1.00 95.81 79 PHE A CA 1
ATOM 624 C C . PHE A 1 79 ? 8.890 -0.707 -16.378 1.00 95.81 79 PHE A C 1
ATOM 626 O O . PHE A 1 79 ? 8.818 0.023 -17.370 1.00 95.81 79 PHE A O 1
ATOM 633 N N . SER A 1 80 ? 9.809 -0.532 -15.421 1.00 92.75 80 SER A N 1
ATOM 634 C CA . SER A 1 80 ? 10.829 0.524 -15.405 1.00 92.75 80 SER A CA 1
ATOM 635 C C . SER A 1 80 ? 10.240 1.916 -15.662 1.00 92.75 80 SER A C 1
ATOM 637 O O . SER A 1 80 ? 10.748 2.689 -16.479 1.00 92.75 80 SER A O 1
ATOM 639 N N . LEU A 1 81 ? 9.127 2.230 -14.993 1.00 91.81 81 LEU A N 1
ATOM 640 C CA . LEU A 1 81 ? 8.533 3.561 -15.056 1.00 91.81 81 LEU A CA 1
ATOM 641 C C . LEU A 1 81 ? 9.441 4.552 -14.322 1.00 91.81 81 LEU A C 1
ATOM 643 O O . LEU A 1 81 ? 9.565 4.511 -13.098 1.00 91.81 81 LEU A O 1
ATOM 647 N N . ASN A 1 82 ? 10.067 5.459 -15.072 1.00 91.06 82 ASN A N 1
ATOM 648 C CA . ASN A 1 82 ? 10.951 6.467 -14.501 1.00 91.06 82 ASN A CA 1
ATOM 649 C C . ASN A 1 82 ? 10.139 7.583 -13.827 1.00 91.06 82 ASN A C 1
ATOM 651 O O . ASN A 1 82 ? 9.757 8.565 -14.458 1.00 91.06 82 ASN A O 1
ATOM 655 N N . LEU A 1 83 ? 9.871 7.403 -12.535 1.00 90.50 83 LEU A N 1
ATOM 656 C CA . LEU A 1 83 ? 9.177 8.364 -11.675 1.00 90.50 83 LEU A CA 1
ATOM 657 C C . LEU A 1 83 ? 10.132 9.034 -10.665 1.00 90.50 83 LEU A C 1
ATOM 659 O O . LEU A 1 83 ? 9.690 9.619 -9.676 1.00 90.50 83 LEU A O 1
ATOM 663 N N . GLY A 1 84 ? 11.449 8.929 -10.883 1.00 91.56 84 GLY A N 1
ATOM 664 C CA . GLY A 1 84 ? 12.468 9.471 -9.985 1.00 91.56 84 GLY A CA 1
ATOM 665 C C . GLY A 1 84 ? 12.367 8.907 -8.563 1.00 91.56 84 GLY A C 1
ATOM 666 O O . GLY A 1 84 ? 12.352 7.696 -8.362 1.00 91.56 84 GLY A O 1
ATOM 667 N N . LEU A 1 85 ? 12.286 9.795 -7.568 1.00 92.25 85 LEU A N 1
ATOM 668 C CA . LEU A 1 85 ? 12.248 9.430 -6.144 1.00 92.25 85 LEU A CA 1
ATOM 669 C C . LEU A 1 85 ? 10.867 8.968 -5.647 1.00 92.25 85 LEU A C 1
ATOM 671 O O . LEU A 1 85 ? 10.756 8.472 -4.525 1.00 92.25 85 LEU A O 1
ATOM 675 N N . ILE A 1 86 ? 9.814 9.109 -6.459 1.00 91.00 86 ILE A N 1
ATOM 676 C CA . ILE A 1 86 ? 8.430 8.821 -6.051 1.00 91.00 86 ILE A CA 1
ATOM 677 C C . ILE A 1 86 ? 8.257 7.382 -5.528 1.00 91.00 86 ILE A C 1
ATOM 679 O O . ILE A 1 86 ? 7.688 7.232 -4.446 1.00 91.00 86 ILE A O 1
ATOM 683 N N . PRO A 1 87 ? 8.765 6.321 -6.191 1.00 91.88 87 PRO A N 1
ATOM 684 C CA . PRO A 1 87 ? 8.561 4.948 -5.720 1.00 91.88 87 PRO A CA 1
ATOM 685 C C . PRO A 1 87 ? 9.223 4.677 -4.361 1.00 91.88 87 PRO A C 1
ATOM 687 O O . PRO A 1 87 ? 8.668 3.953 -3.537 1.00 91.88 87 PRO A O 1
ATOM 690 N N . TYR A 1 88 ? 10.363 5.318 -4.082 1.00 91.69 88 TYR A N 1
ATOM 691 C CA . TYR A 1 88 ? 11.034 5.230 -2.782 1.00 91.69 88 TYR A CA 1
ATOM 692 C C . TYR A 1 88 ? 10.209 5.897 -1.679 1.00 91.69 88 TYR A C 1
ATOM 694 O O . TYR A 1 88 ? 9.999 5.309 -0.618 1.00 91.69 88 TYR A O 1
ATOM 702 N N . MET A 1 89 ? 9.683 7.099 -1.942 1.00 92.94 89 MET A N 1
ATOM 703 C CA . MET A 1 89 ? 8.780 7.781 -1.012 1.00 92.94 89 MET A CA 1
ATOM 704 C C . MET A 1 89 ? 7.515 6.957 -0.755 1.00 92.94 89 MET A C 1
ATOM 706 O O . MET A 1 89 ? 7.099 6.821 0.394 1.00 92.94 89 MET A O 1
ATOM 710 N N . MET A 1 90 ? 6.932 6.371 -1.806 1.00 94.06 90 MET A N 1
ATOM 711 C CA . MET A 1 90 ? 5.790 5.463 -1.689 1.00 94.06 90 MET A CA 1
ATOM 712 C C . MET A 1 90 ? 6.117 4.276 -0.784 1.00 94.06 90 MET A C 1
ATOM 714 O O . MET A 1 90 ? 5.329 3.976 0.107 1.00 94.06 90 MET A O 1
ATOM 718 N N . GLY A 1 91 ? 7.275 3.634 -0.967 1.00 95.31 91 GLY A N 1
ATOM 719 C CA . GLY A 1 91 ? 7.706 2.505 -0.143 1.00 95.31 91 GLY A CA 1
ATOM 720 C C . GLY A 1 91 ? 7.834 2.867 1.337 1.00 95.31 91 GLY A C 1
ATOM 721 O O . GLY A 1 91 ? 7.248 2.195 2.184 1.00 95.31 91 GLY A O 1
ATOM 722 N N . ILE A 1 92 ? 8.518 3.971 1.650 1.00 96.06 92 ILE A N 1
ATOM 723 C CA . ILE A 1 92 ? 8.685 4.447 3.034 1.00 96.06 92 ILE A CA 1
ATOM 724 C C . ILE A 1 92 ? 7.324 4.754 3.671 1.00 96.06 92 ILE A C 1
ATOM 726 O O . ILE A 1 92 ? 7.028 4.270 4.765 1.00 96.06 92 ILE A O 1
ATOM 730 N N . LEU A 1 93 ? 6.471 5.516 2.979 1.00 95.00 93 LEU A N 1
ATOM 731 C CA . LEU A 1 93 ? 5.129 5.839 3.468 1.00 95.00 93 LEU A CA 1
ATOM 732 C C . LEU A 1 93 ? 4.286 4.580 3.678 1.00 95.00 93 LEU A C 1
ATOM 734 O O . LEU A 1 93 ? 3.541 4.500 4.654 1.00 95.00 93 LEU A O 1
ATOM 738 N N . ASN A 1 94 ? 4.425 3.583 2.804 1.00 97.06 94 ASN A N 1
ATOM 739 C CA . ASN A 1 94 ? 3.680 2.339 2.910 1.00 97.06 94 ASN A CA 1
ATOM 740 C C . ASN A 1 94 ? 4.124 1.490 4.109 1.00 97.06 94 ASN A C 1
ATOM 742 O O . ASN A 1 94 ? 3.283 0.903 4.784 1.00 97.06 94 ASN A O 1
ATOM 746 N N . VAL A 1 95 ? 5.422 1.469 4.428 1.00 97.56 95 VAL A N 1
ATOM 747 C CA . VAL A 1 95 ? 5.938 0.814 5.642 1.00 97.56 95 VAL A CA 1
ATOM 748 C C . VAL A 1 95 ? 5.400 1.500 6.898 1.00 97.56 95 VAL A C 1
ATOM 750 O O . VAL A 1 95 ? 4.924 0.823 7.808 1.00 97.56 95 VAL A O 1
ATOM 753 N N . VAL A 1 96 ? 5.403 2.836 6.941 1.00 96.62 96 VAL A N 1
ATOM 754 C CA . VAL A 1 96 ? 4.828 3.593 8.067 1.00 96.62 96 VAL A CA 1
ATOM 755 C C . VAL A 1 96 ? 3.331 3.305 8.213 1.00 96.62 96 VAL A C 1
ATOM 757 O O . VAL A 1 96 ? 2.864 3.012 9.316 1.00 96.62 96 VAL A O 1
ATOM 760 N N . LEU A 1 97 ? 2.584 3.324 7.103 1.00 95.50 97 LEU A N 1
ATOM 761 C CA . LEU A 1 97 ? 1.162 2.978 7.082 1.00 95.50 97 LEU A CA 1
ATOM 762 C C . LEU A 1 97 ? 0.926 1.545 7.570 1.00 95.50 97 LEU A C 1
ATOM 764 O O . LEU A 1 97 ? -0.004 1.319 8.338 1.00 95.50 97 LEU A O 1
ATOM 768 N N . TYR A 1 98 ? 1.766 0.591 7.167 1.00 98.00 98 TYR A N 1
ATOM 769 C CA . TYR A 1 98 ? 1.675 -0.802 7.591 1.00 98.00 98 TYR A CA 1
ATOM 770 C C . TYR A 1 98 ? 1.912 -0.978 9.095 1.00 98.00 98 TYR A C 1
ATOM 772 O O . TYR A 1 98 ? 1.122 -1.649 9.756 1.00 98.00 98 TYR A O 1
ATOM 780 N N . LEU A 1 99 ? 2.953 -0.354 9.658 1.00 97.62 99 LEU A N 1
ATOM 781 C CA . LEU A 1 99 ? 3.239 -0.423 11.097 1.00 97.62 99 LEU A CA 1
ATOM 782 C C . LEU A 1 99 ? 2.095 0.165 11.930 1.00 97.62 99 LEU A C 1
ATOM 784 O O . LEU A 1 99 ? 1.705 -0.389 12.958 1.00 97.62 99 LEU A O 1
ATOM 788 N N . TRP A 1 100 ? 1.519 1.269 11.461 1.00 96.12 100 TRP A N 1
ATOM 789 C CA . TRP A 1 100 ? 0.317 1.830 12.060 1.00 96.12 100 TRP A CA 1
ATOM 790 C C . TRP A 1 100 ? -0.874 0.869 11.917 1.00 96.12 100 TRP A C 1
ATOM 792 O O . TRP A 1 100 ? -1.545 0.562 12.899 1.00 96.12 100 TRP A O 1
ATOM 802 N N . TYR A 1 101 ? -1.108 0.327 10.724 1.00 96.62 101 TYR A N 1
ATOM 803 C CA . TYR A 1 101 ? -2.231 -0.559 10.425 1.00 96.62 101 TYR A CA 1
ATOM 804 C C . TYR A 1 101 ? -2.200 -1.858 11.241 1.00 96.62 101 TYR A C 1
ATOM 806 O O . TYR A 1 101 ? -3.226 -2.248 11.803 1.00 96.62 101 TYR A O 1
ATOM 814 N N . ILE A 1 102 ? -1.038 -2.508 11.370 1.00 96.69 102 ILE A N 1
ATOM 815 C CA . ILE A 1 102 ? -0.922 -3.775 12.101 1.00 96.69 102 ILE A CA 1
ATOM 816 C C . ILE A 1 102 ? -1.226 -3.586 13.590 1.00 96.69 102 ILE A C 1
ATOM 818 O O . ILE A 1 102 ? -1.914 -4.413 14.185 1.00 96.69 102 ILE A O 1
ATOM 822 N N . TYR A 1 103 ? -0.817 -2.458 14.179 1.00 96.12 103 TYR A N 1
ATOM 823 C CA . TYR A 1 103 ? -1.163 -2.112 15.557 1.00 96.12 103 TYR A CA 1
ATOM 824 C C . TYR A 1 103 ? -2.683 -2.057 15.771 1.00 96.12 103 TYR A C 1
ATOM 826 O O . TYR A 1 103 ? -3.198 -2.619 16.742 1.00 96.12 103 TYR A O 1
ATOM 834 N N . TYR A 1 104 ? -3.418 -1.423 14.853 1.00 95.31 104 TYR A N 1
ATOM 835 C CA . TYR A 1 104 ? -4.879 -1.372 14.929 1.00 95.31 104 TYR A CA 1
ATOM 836 C C . TYR A 1 104 ? -5.535 -2.725 14.647 1.00 95.31 104 TYR A C 1
ATOM 838 O O . TYR A 1 104 ? -6.509 -3.060 15.319 1.00 95.31 104 TYR A O 1
ATOM 846 N N . CYS A 1 105 ? -4.984 -3.533 13.737 1.00 95.94 105 CYS A N 1
ATOM 847 C CA . CYS A 1 105 ? -5.463 -4.897 13.506 1.00 95.94 105 CYS A CA 1
ATOM 848 C C . CYS A 1 105 ? -5.376 -5.744 14.776 1.00 95.94 105 CYS A C 1
ATOM 850 O O . CYS A 1 105 ? -6.338 -6.422 15.119 1.00 95.94 105 CYS A O 1
ATOM 852 N N . MET A 1 106 ? -4.263 -5.671 15.514 1.00 95.50 106 MET A N 1
ATOM 853 C CA . MET A 1 106 ? -4.098 -6.419 16.766 1.00 95.50 106 MET A CA 1
ATOM 854 C C . MET A 1 106 ? -5.157 -6.033 17.806 1.00 95.50 106 MET A C 1
ATOM 856 O O . MET A 1 106 ? -5.743 -6.905 18.449 1.00 95.50 106 MET A O 1
ATOM 860 N N . LYS A 1 107 ? -5.459 -4.736 17.936 1.00 94.31 107 LYS A N 1
ATOM 861 C CA . LYS A 1 107 ? -6.553 -4.268 18.800 1.00 94.31 107 LYS A CA 1
ATOM 862 C C . LYS A 1 107 ? -7.917 -4.754 18.322 1.00 94.31 107 LYS A C 1
ATOM 864 O O . LYS A 1 107 ? -8.717 -5.206 19.135 1.00 94.31 107 LYS A O 1
ATOM 869 N N . ALA A 1 108 ? -8.177 -4.667 17.021 1.00 93.75 108 ALA A N 1
ATOM 870 C CA . ALA A 1 108 ? -9.437 -5.091 16.430 1.00 93.75 108 ALA A CA 1
ATOM 871 C C . ALA A 1 108 ? -9.677 -6.592 16.629 1.00 93.75 108 ALA A C 1
ATOM 873 O O . ALA A 1 108 ? -10.767 -6.974 17.039 1.00 93.75 108 ALA A O 1
ATOM 874 N N . TYR A 1 109 ? -8.653 -7.434 16.452 1.00 94.00 109 TYR A N 1
ATOM 875 C CA . TYR A 1 109 ? -8.738 -8.865 16.749 1.00 94.00 109 TYR A CA 1
ATOM 876 C C . TYR A 1 109 ? -9.156 -9.123 18.197 1.00 94.00 109 TYR A C 1
ATOM 878 O O . TYR A 1 109 ? -10.090 -9.885 18.431 1.00 94.00 109 TYR A O 1
ATOM 886 N N . PHE A 1 110 ? -8.525 -8.453 19.166 1.00 93.50 110 PHE A N 1
ATOM 887 C CA . PHE A 1 110 ? -8.887 -8.593 20.579 1.00 93.50 110 PHE A CA 1
ATOM 888 C C . PHE A 1 110 ? -10.359 -8.238 20.839 1.00 93.50 110 PHE A C 1
ATOM 890 O O . PHE A 1 110 ? -11.064 -8.992 21.505 1.00 93.50 110 PHE A O 1
ATOM 897 N N . VAL A 1 111 ? -10.846 -7.137 20.254 1.00 92.69 111 VAL A N 1
ATOM 898 C CA . VAL A 1 111 ? -12.257 -6.725 20.355 1.00 92.69 111 VAL A CA 1
ATOM 899 C C . VAL A 1 111 ? -13.188 -7.744 19.695 1.00 92.69 111 VAL A C 1
ATOM 901 O O . VAL A 1 111 ? -14.209 -8.104 20.278 1.00 92.69 111 VAL A O 1
ATOM 904 N N . ILE A 1 112 ? -12.846 -8.245 18.506 1.00 93.12 112 ILE A N 1
ATOM 905 C CA . ILE A 1 112 ? -13.661 -9.225 17.775 1.00 93.12 112 ILE A CA 1
ATOM 906 C C . ILE A 1 112 ? -13.809 -10.516 18.584 1.00 93.12 112 ILE A C 1
ATOM 908 O O . ILE A 1 112 ? -14.917 -11.030 18.701 1.00 93.12 112 ILE A O 1
ATOM 912 N N . PHE A 1 113 ? -12.731 -11.011 19.200 1.00 91.44 113 PHE A N 1
ATOM 913 C CA . PHE A 1 113 ? -12.784 -12.232 20.011 1.00 91.44 113 PHE A CA 1
ATOM 914 C C . PHE A 1 113 ? -13.612 -12.089 21.296 1.00 91.44 113 PHE A C 1
ATOM 916 O O . PHE A 1 113 ? -14.102 -13.091 21.813 1.00 91.44 113 PHE A O 1
ATOM 923 N N . GLN A 1 114 ? -13.782 -10.868 21.809 1.00 92.19 114 GLN A N 1
ATOM 924 C CA . GLN A 1 114 ? -14.487 -10.599 23.069 1.00 92.19 114 GLN A CA 1
ATOM 925 C C . GLN A 1 114 ? -15.934 -10.130 22.897 1.00 92.19 114 GLN A C 1
ATOM 927 O O . GLN A 1 114 ? -16.652 -9.999 23.886 1.00 92.19 114 GLN A O 1
ATOM 932 N N . THR A 1 115 ? -16.376 -9.864 21.669 1.00 90.44 115 THR A N 1
ATOM 933 C CA . THR A 1 115 ? -17.691 -9.270 21.391 1.00 90.44 115 THR A CA 1
ATOM 934 C C . THR A 1 115 ? -18.493 -10.113 20.398 1.00 90.44 115 THR A C 1
ATOM 936 O O . THR A 1 115 ? -18.002 -11.086 19.826 1.00 90.44 115 THR A O 1
ATOM 939 N N . THR A 1 116 ? -19.753 -9.738 20.164 1.00 86.19 116 THR A N 1
ATOM 940 C CA . THR A 1 116 ? -20.612 -10.351 19.132 1.00 86.19 116 THR A CA 1
ATOM 941 C C . THR A 1 116 ? -20.150 -10.042 17.703 1.00 86.19 116 THR A C 1
ATOM 943 O O . THR A 1 116 ? -20.659 -10.626 16.752 1.00 86.19 116 THR A O 1
ATOM 946 N N . ALA A 1 117 ? -19.140 -9.180 17.524 1.00 83.25 117 ALA A N 1
ATOM 947 C CA . ALA A 1 117 ? -18.556 -8.891 16.214 1.00 83.25 117 ALA A CA 1
ATOM 948 C C . ALA A 1 117 ? -17.979 -10.144 15.527 1.00 83.25 117 ALA A C 1
ATOM 950 O O . ALA A 1 117 ? -17.914 -10.191 14.302 1.00 83.25 117 ALA A O 1
ATOM 951 N N . LYS A 1 118 ? -17.621 -11.191 16.286 1.00 84.62 118 LYS A N 1
ATOM 952 C CA . LYS A 1 118 ? -17.197 -12.491 15.739 1.00 84.62 118 LYS A CA 1
ATOM 953 C C . LYS A 1 118 ? -18.200 -13.101 14.746 1.00 84.62 118 LYS A C 1
ATOM 955 O O . LYS A 1 118 ? -17.782 -13.759 13.800 1.00 84.62 118 LYS A O 1
ATOM 960 N N . ASP A 1 119 ? -19.497 -12.847 14.928 1.00 87.69 119 ASP A N 1
ATOM 961 C CA . ASP A 1 119 ? -20.564 -13.429 14.102 1.00 87.69 119 ASP A CA 1
ATOM 962 C C . ASP A 1 119 ? -20.700 -12.715 12.745 1.00 87.69 119 ASP A C 1
ATOM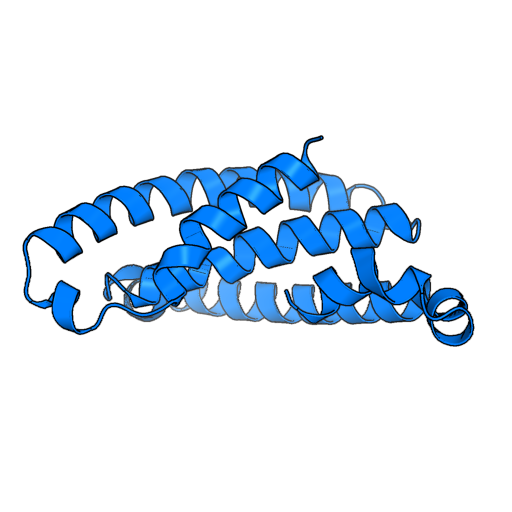 964 O O . ASP A 1 119 ? -21.374 -13.195 11.839 1.00 87.69 119 ASP A O 1
ATOM 968 N N . GLN A 1 120 ? -20.032 -11.568 12.594 1.00 87.19 120 GLN A N 1
ATOM 969 C CA . GLN A 1 120 ? -19.993 -10.768 11.370 1.00 87.19 120 GLN A CA 1
ATOM 970 C C . GLN A 1 120 ? -18.647 -10.889 10.644 1.00 87.19 120 GLN A C 1
ATOM 972 O O . GLN A 1 120 ? -18.381 -10.155 9.695 1.00 87.19 120 GLN A O 1
ATOM 977 N N . VAL A 1 121 ? -17.770 -11.798 11.080 1.00 89.25 121 VAL A N 1
ATOM 978 C CA . VAL A 1 121 ? -16.454 -11.991 10.468 1.00 89.25 121 VAL A CA 1
ATOM 979 C C . VAL A 1 121 ? -16.595 -12.510 9.041 1.00 89.25 121 VAL A C 1
ATOM 981 O O . VAL A 1 121 ? -17.266 -13.501 8.767 1.00 89.25 121 VAL A O 1
ATOM 984 N N . HIS A 1 122 ? -15.886 -11.861 8.125 1.00 91.31 122 HIS A N 1
ATOM 985 C CA . HIS A 1 122 ? -15.776 -12.277 6.734 1.00 91.31 122 HIS A CA 1
ATOM 986 C C . HIS A 1 122 ? -14.335 -12.112 6.239 1.00 91.31 122 HIS A C 1
ATOM 988 O O . HIS A 1 122 ? -13.453 -11.645 6.962 1.00 91.31 122 HIS A O 1
ATOM 994 N N . GLY A 1 123 ? -14.082 -12.473 4.979 1.00 91.00 123 GLY A N 1
ATOM 995 C CA . GLY A 1 123 ? -12.731 -12.536 4.404 1.00 91.00 123 GLY A CA 1
ATOM 996 C C . GLY A 1 123 ? -11.911 -11.238 4.444 1.00 91.00 123 GLY A C 1
ATOM 997 O O . GLY A 1 123 ? -10.719 -11.281 4.159 1.00 91.00 123 GLY A O 1
ATOM 998 N N . VAL A 1 124 ? -12.493 -10.095 4.832 1.00 93.31 124 VAL A N 1
ATOM 999 C CA . VAL A 1 124 ? -11.759 -8.827 4.980 1.00 93.31 124 VAL A CA 1
ATOM 1000 C C . VAL A 1 124 ? -10.655 -8.922 6.034 1.00 93.31 124 VAL A C 1
ATOM 1002 O O . VAL A 1 124 ? -9.614 -8.303 5.852 1.00 9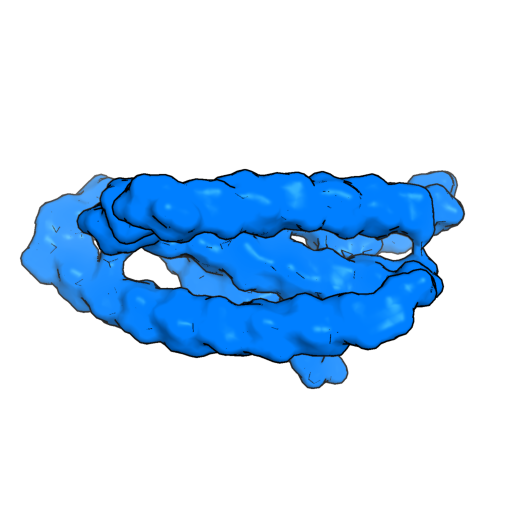3.31 124 VAL A O 1
ATOM 1005 N N . LEU A 1 125 ? -10.815 -9.755 7.072 1.00 94.38 125 LEU A N 1
ATOM 1006 C CA . LEU A 1 125 ? -9.788 -9.963 8.104 1.00 94.38 125 LEU A CA 1
ATOM 1007 C C . LEU A 1 125 ? -8.465 -10.477 7.507 1.00 94.38 125 LEU A C 1
ATOM 1009 O O . LEU A 1 125 ? -7.382 -10.127 7.980 1.00 94.38 125 LEU A O 1
ATOM 1013 N N . LEU A 1 126 ? -8.538 -11.243 6.411 1.00 95.19 126 LEU A N 1
ATOM 1014 C CA . LEU A 1 126 ? -7.362 -11.770 5.714 1.00 95.19 126 LEU A CA 1
ATOM 1015 C C . LEU A 1 126 ? -6.510 -10.662 5.078 1.00 95.19 126 LEU A C 1
ATOM 1017 O O . LEU A 1 126 ? -5.334 -10.891 4.789 1.00 95.19 126 LEU A O 1
ATOM 1021 N N . LEU A 1 127 ? -7.035 -9.442 4.920 1.00 96.19 127 LEU A N 1
ATOM 1022 C CA . LEU A 1 127 ? -6.247 -8.307 4.441 1.00 96.19 127 LEU A CA 1
ATOM 1023 C C . LEU A 1 127 ? -5.085 -7.958 5.372 1.00 96.19 127 LEU A C 1
ATOM 1025 O O . LEU A 1 127 ? -4.077 -7.460 4.875 1.00 96.19 127 LEU A O 1
ATOM 1029 N N . ALA A 1 128 ? -5.158 -8.298 6.665 1.00 96.19 128 ALA A N 1
ATOM 1030 C CA . ALA A 1 128 ? -4.000 -8.198 7.548 1.00 96.19 128 ALA A CA 1
ATOM 1031 C C . ALA A 1 128 ? -2.847 -9.059 7.011 1.00 96.19 128 ALA A C 1
ATOM 1033 O O . ALA A 1 128 ? -1.775 -8.542 6.709 1.00 96.19 128 ALA A O 1
ATOM 1034 N N . THR A 1 129 ? -3.099 -10.347 6.764 1.00 96.38 129 THR A N 1
ATOM 1035 C CA . THR A 1 129 ? -2.081 -11.274 6.243 1.00 96.38 129 THR A CA 1
ATOM 1036 C C . THR A 1 129 ? -1.597 -10.919 4.837 1.00 96.38 129 THR A C 1
ATOM 1038 O O . THR A 1 129 ? -0.391 -10.913 4.591 1.00 96.38 129 THR A O 1
ATOM 1041 N N . VAL A 1 130 ? -2.506 -10.550 3.928 1.00 95.69 130 VAL A N 1
ATOM 1042 C CA . VAL A 1 130 ? -2.156 -10.176 2.546 1.00 95.69 130 VAL A CA 1
ATOM 1043 C C . VAL A 1 130 ? -1.318 -8.898 2.526 1.00 95.69 130 VAL A C 1
ATOM 1045 O O . VAL A 1 130 ? -0.351 -8.800 1.772 1.00 95.69 130 VAL A O 1
ATOM 1048 N N . SER A 1 131 ? -1.635 -7.926 3.385 1.00 96.50 131 SER A N 1
ATOM 1049 C CA . SER A 1 131 ? -0.844 -6.701 3.503 1.00 96.50 131 SER A CA 1
ATOM 1050 C C . SER A 1 131 ? 0.565 -6.973 4.038 1.00 96.50 131 SER A C 1
ATOM 1052 O O . SER A 1 131 ? 1.530 -6.474 3.460 1.00 96.50 131 SER A O 1
ATOM 1054 N N . THR A 1 132 ? 0.714 -7.832 5.052 1.00 96.88 132 THR A N 1
ATOM 1055 C CA . THR A 1 132 ? 2.023 -8.241 5.577 1.00 96.88 132 THR A CA 1
ATOM 1056 C C . THR A 1 132 ? 2.865 -8.902 4.492 1.00 96.88 132 THR A C 1
ATOM 1058 O O . THR A 1 132 ? 3.989 -8.470 4.246 1.00 96.88 132 THR A O 1
ATOM 1061 N N . GLN A 1 133 ? 2.308 -9.894 3.788 1.00 96.38 133 GLN A N 1
ATOM 1062 C CA . GLN A 1 133 ? 2.993 -10.564 2.678 1.00 96.38 133 GLN A CA 1
ATOM 1063 C C . GLN A 1 133 ? 3.423 -9.566 1.600 1.00 96.38 133 GLN A C 1
ATOM 1065 O O . GLN A 1 133 ? 4.552 -9.611 1.122 1.00 96.38 133 GLN A O 1
ATOM 1070 N N . SER A 1 134 ? 2.547 -8.623 1.249 1.00 96.38 134 SER A N 1
ATOM 1071 C CA . SER A 1 134 ? 2.844 -7.629 0.218 1.00 96.38 134 SER A CA 1
ATOM 1072 C C . SER A 1 134 ? 3.976 -6.672 0.601 1.00 96.38 134 SER A C 1
ATOM 1074 O O . SER A 1 134 ? 4.733 -6.265 -0.271 1.00 96.38 134 SER A O 1
ATOM 1076 N N . ILE A 1 135 ? 4.106 -6.301 1.881 1.00 96.50 135 ILE A N 1
ATOM 1077 C CA . ILE A 1 135 ? 5.197 -5.441 2.358 1.00 96.50 135 ILE A CA 1
ATOM 1078 C C . ILE A 1 135 ? 6.520 -6.191 2.287 1.00 96.50 135 ILE A C 1
ATOM 1080 O O . ILE A 1 135 ? 7.502 -5.636 1.810 1.00 96.50 135 ILE A O 1
ATOM 1084 N N . VAL A 1 136 ? 6.537 -7.460 2.697 1.00 96.19 136 VAL A N 1
ATOM 1085 C CA . VAL A 1 136 ? 7.740 -8.294 2.584 1.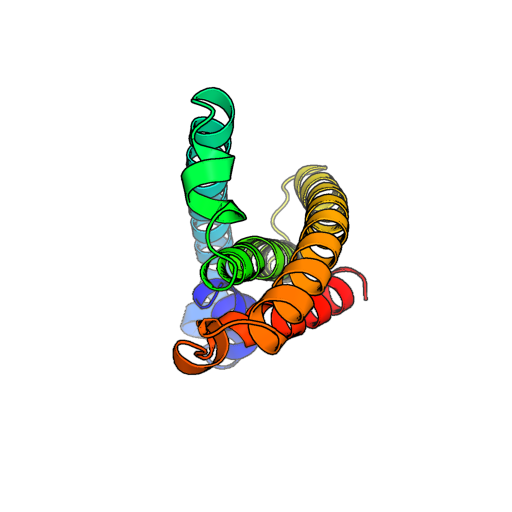00 96.19 136 VAL A CA 1
ATOM 1086 C C . VAL A 1 136 ? 8.177 -8.403 1.121 1.00 96.19 136 VAL A C 1
ATOM 1088 O O . VAL A 1 136 ? 9.342 -8.177 0.826 1.00 96.19 136 VAL A O 1
ATOM 1091 N N . LEU A 1 137 ? 7.241 -8.648 0.199 1.00 94.56 137 LEU A N 1
ATOM 1092 C CA . LEU A 1 137 ? 7.517 -8.725 -1.244 1.00 94.56 137 LEU A CA 1
ATOM 1093 C C . LEU A 1 137 ? 7.903 -7.393 -1.901 1.00 94.56 137 LEU A C 1
ATOM 1095 O O . LEU A 1 137 ? 8.386 -7.404 -3.026 1.00 94.56 137 LEU A O 1
ATOM 1099 N N . LEU A 1 138 ? 7.615 -6.253 -1.272 1.00 94.50 138 LEU A N 1
ATOM 1100 C CA . LEU A 1 138 ? 8.071 -4.945 -1.750 1.00 94.50 138 LEU A CA 1
ATOM 1101 C C . LEU A 1 138 ? 9.529 -4.682 -1.344 1.00 94.50 138 LEU A C 1
ATOM 1103 O O . LEU A 1 138 ? 10.234 -3.950 -2.031 1.00 94.50 138 LEU A O 1
ATOM 1107 N N . LEU A 1 139 ? 9.941 -5.213 -0.190 1.00 91.88 139 LEU A N 1
ATOM 1108 C CA . LEU A 1 139 ? 11.253 -4.966 0.414 1.00 91.88 139 LEU A CA 1
ATOM 1109 C C . LEU A 1 139 ? 12.310 -6.020 0.048 1.00 91.88 139 LEU A C 1
ATOM 1111 O O . LEU A 1 139 ? 13.490 -5.778 0.295 1.00 91.88 139 LEU A O 1
ATOM 1115 N N . TYR A 1 140 ? 11.880 -7.172 -0.467 1.00 87.88 140 TYR A N 1
ATOM 1116 C CA . TYR A 1 140 ? 12.732 -8.255 -0.961 1.00 87.88 140 TYR A CA 1
ATOM 1117 C C . TYR A 1 140 ? 13.182 -7.988 -2.399 1.00 87.88 140 TYR A C 1
ATOM 1119 O O . TYR A 1 140 ? 14.403 -8.084 -2.650 1.00 87.88 140 TYR A O 1
#

Radius of gyration: 16.39 Å; Cα contacts (8 Å, |Δi|>4): 130; chains: 1; bounding box: 33×32×50 Å

pLDDT: mean 93.31, std 3.76, range [80.19, 98.0]

Mean predicted aligned error: 3.59 Å

Solvent-accessible surface area (backbone atoms only — not comparable to full-atom values): 7555 Å² total; per-residue (Å²): 78,69,70,32,51,38,63,59,56,58,34,76,82,37,64,83,58,42,78,47,38,52,59,54,43,52,52,50,52,52,54,49,51,52,51,51,53,55,53,50,50,31,53,75,69,67,44,39,54,75,75,46,57,72,45,61,63,62,33,27,55,56,23,50,54,41,26,24,50,25,36,41,46,50,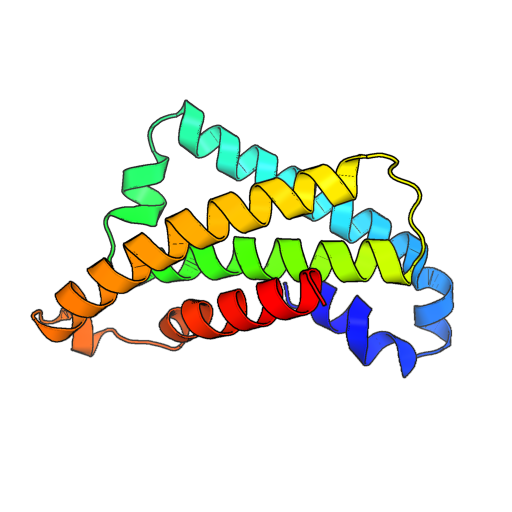29,37,59,74,54,64,59,88,60,81,65,52,59,59,53,50,52,56,54,39,52,55,50,41,60,56,48,52,57,52,48,56,54,24,52,56,51,30,78,76,45,77,55,53,82,69,68,57,79,49,59,51,25,53,60,50,20,53,53,27,49,52,68,57,75,108

Foldseek 3Di:
DVLLVCLLPVCVVPVVVVVCLLVSLVVLVVVLVVVVVVQVVCVVVVNNCVVQPPQLQSVLVLLCNLLSLLSSLSSCVVSVPPPDCVSVVSLVVSVVSLVVSLVSNVVSVVVCVVDPVVVVDDPSNCSNVSSVVSNVVSVD

Organism: NCBI:txid2950438

InterPro domains:
  IPR038665 Voltage-dependent anion channel superfamily [G3DSA:1.50.10.150] (1-140)